Protein AF-A0A426FFB3-F1 (afdb_monomer_lite)

Organism: Bibersteinia trehalosi (NCBI:txid47735)

InterPro domains:
  IPR011846 Cyd operon protein YbgE [PF09600] (14-89)
  IPR011846 Cyd operon protein YbgE [TIGR02112] (2-92)

Radius of gyration: 13.74 Å; chains: 1; bounding box: 34×23×37 Å

pLDDT: mean 95.34, std 4.67, range [70.81, 98.75]

Structure (mmCIF, N/CA/C/O backbone):
data_AF-A0A426FFB3-F1
#
_entry.id   AF-A0A426FFB3-F1
#
loop_
_atom_site.group_PDB
_atom_site.id
_atom_site.type_symbol
_atom_site.label_atom_id
_atom_site.label_alt_id
_atom_site.label_comp_id
_atom_site.label_asym_id
_atom_site.label_entity_id
_atom_site.label_seq_id
_atom_site.pdbx_PDB_ins_code
_atom_site.Cartn_x
_atom_site.Cartn_y
_atom_site.Cartn_z
_atom_site.occupancy
_atom_site.B_iso_or_equiv
_atom_site.auth_seq_id
_atom_site.auth_comp_id
_atom_site.auth_asym_id
_atom_site.auth_atom_id
_atom_site.pdbx_PDB_model_num
ATOM 1 N N . MET A 1 1 ? -8.889 -9.501 18.709 1.00 70.81 1 MET A N 1
ATOM 2 C CA . MET A 1 1 ? -7.492 -9.145 18.348 1.00 70.81 1 MET A CA 1
ATOM 3 C C . MET A 1 1 ? -7.395 -8.215 17.140 1.00 70.81 1 MET A C 1
ATOM 5 O O . MET A 1 1 ? -6.808 -7.152 17.290 1.00 70.81 1 MET A O 1
ATOM 9 N N . ILE A 1 2 ? -8.011 -8.529 15.989 1.00 80.44 2 ILE A N 1
ATOM 10 C CA . ILE A 1 2 ? -7.905 -7.699 14.766 1.00 80.44 2 ILE A CA 1
ATOM 11 C C . ILE A 1 2 ? -8.317 -6.226 14.965 1.00 80.44 2 ILE A C 1
ATOM 13 O O . ILE A 1 2 ? -7.689 -5.329 14.418 1.00 80.44 2 ILE A O 1
ATOM 17 N N . HIS A 1 3 ? -9.313 -5.957 15.819 1.00 80.25 3 HIS A N 1
ATOM 18 C CA . HIS A 1 3 ? -9.731 -4.593 16.170 1.00 80.25 3 HIS A CA 1
ATOM 19 C C . HIS A 1 3 ? -8.620 -3.777 16.844 1.00 80.25 3 HIS A C 1
ATOM 21 O O . HIS A 1 3 ? -8.466 -2.599 16.538 1.00 80.25 3 HIS A O 1
ATOM 27 N N . SER A 1 4 ? -7.846 -4.399 17.738 1.00 83.94 4 SER A N 1
ATOM 28 C CA . SER A 1 4 ? -6.746 -3.734 18.441 1.00 83.94 4 SER A CA 1
ATOM 29 C C . SER A 1 4 ? -5.619 -3.397 17.466 1.00 83.94 4 SER A C 1
ATOM 31 O O . SER A 1 4 ? -5.238 -2.235 17.367 1.00 83.94 4 SER A O 1
ATOM 33 N N . LEU A 1 5 ? -5.184 -4.369 16.656 1.00 85.19 5 LEU A N 1
ATOM 34 C CA . LEU A 1 5 ? -4.134 -4.169 15.654 1.00 85.19 5 LEU A CA 1
ATOM 35 C C . LEU A 1 5 ? -4.516 -3.098 14.623 1.00 85.19 5 LEU A C 1
ATOM 37 O O . LEU A 1 5 ? -3.734 -2.188 14.353 1.00 85.19 5 LEU A O 1
ATOM 41 N N . TYR A 1 6 ? -5.746 -3.160 14.103 1.00 84.81 6 TYR A N 1
ATOM 42 C CA . TYR A 1 6 ? -6.264 -2.154 13.179 1.00 84.81 6 TYR A CA 1
ATOM 43 C C . TYR A 1 6 ? -6.242 -0.758 13.820 1.00 84.81 6 TYR A C 1
ATOM 45 O O . TYR A 1 6 ? -5.712 0.185 13.234 1.00 84.81 6 TYR A O 1
ATOM 53 N N . ASN A 1 7 ? -6.712 -0.619 15.062 1.00 85.94 7 ASN A N 1
ATOM 54 C CA . ASN A 1 7 ? -6.701 0.663 15.770 1.00 85.94 7 ASN A CA 1
ATOM 55 C C . ASN A 1 7 ? -5.282 1.172 16.081 1.00 85.94 7 ASN A C 1
ATOM 57 O O . ASN A 1 7 ? -5.049 2.376 16.000 1.00 85.94 7 ASN A O 1
ATOM 61 N N . MET A 1 8 ? -4.317 0.291 16.369 1.00 90.50 8 MET A N 1
ATOM 62 C CA . MET A 1 8 ? -2.912 0.672 16.579 1.00 90.50 8 MET A CA 1
ATOM 63 C C . MET A 1 8 ? -2.291 1.311 15.334 1.00 90.50 8 MET A C 1
ATOM 65 O O . MET A 1 8 ? -1.471 2.223 15.458 1.00 90.50 8 MET A O 1
ATOM 69 N N . THR A 1 9 ? -2.703 0.866 14.144 1.00 90.31 9 THR A N 1
ATOM 70 C CA . THR A 1 9 ? -2.238 1.438 12.874 1.00 90.31 9 THR A CA 1
ATOM 71 C C . THR A 1 9 ? -2.923 2.746 12.482 1.00 90.31 9 THR A C 1
ATOM 73 O O . THR A 1 9 ? -2.373 3.489 11.677 1.00 90.31 9 THR A O 1
ATOM 76 N N . ARG A 1 10 ? -4.056 3.105 13.100 1.00 89.75 10 ARG A N 1
ATOM 77 C CA . ARG A 1 10 ? -4.871 4.283 12.738 1.00 89.75 10 ARG A CA 1
ATOM 78 C C . ARG A 1 10 ? -4.347 5.636 13.244 1.00 89.75 10 ARG A C 1
ATOM 80 O O . ARG A 1 10 ? -5.105 6.607 13.303 1.00 89.75 10 ARG A O 1
ATOM 87 N N . LYS A 1 11 ? -3.067 5.744 13.597 1.00 94.12 11 LYS A N 1
ATOM 88 C CA . LYS A 1 11 ? -2.471 7.016 14.043 1.00 94.12 11 LYS A CA 1
ATOM 89 C C . LYS A 1 11 ? -2.410 8.008 12.879 1.00 94.12 11 LYS A C 1
ATOM 91 O O . LYS A 1 11 ? -2.127 7.612 11.753 1.00 94.12 11 LYS A O 1
ATOM 96 N N . GLY A 1 12 ? -2.635 9.298 13.144 1.00 94.31 12 GLY A N 1
ATOM 97 C CA . GLY A 1 12 ? -2.682 10.330 12.096 1.00 94.31 12 GLY A CA 1
ATOM 98 C C . GLY A 1 12 ? -1.438 10.348 11.198 1.00 94.31 12 GLY A C 1
ATOM 99 O O . GLY A 1 12 ? -1.558 10.340 9.977 1.00 94.31 12 GLY A O 1
ATOM 100 N N . TRP A 1 13 ? -0.247 10.250 11.794 1.00 96.25 13 TRP A N 1
ATOM 101 C CA . TRP A 1 13 ? 1.015 10.198 11.050 1.00 96.25 13 TRP A CA 1
ATOM 102 C C . TRP A 1 13 ? 1.175 8.921 10.209 1.00 96.25 13 TRP A C 1
ATOM 104 O O . TRP A 1 13 ? 1.737 8.978 9.121 1.00 96.25 13 TRP A O 1
ATOM 114 N N . LEU A 1 14 ? 0.633 7.780 10.658 1.00 97.00 14 LEU A N 1
ATOM 115 C CA . LEU A 1 14 ? 0.630 6.541 9.872 1.00 97.00 14 LEU A CA 1
ATOM 116 C C . LEU A 1 14 ? -0.318 6.645 8.675 1.00 97.00 14 LEU A C 1
ATOM 118 O O . LEU A 1 14 ? -0.015 6.119 7.611 1.00 97.00 14 LEU A O 1
ATOM 122 N N . LYS A 1 15 ? -1.451 7.339 8.809 1.00 97.25 15 LYS A N 1
ATOM 123 C CA . LYS A 1 15 ? -2.329 7.612 7.661 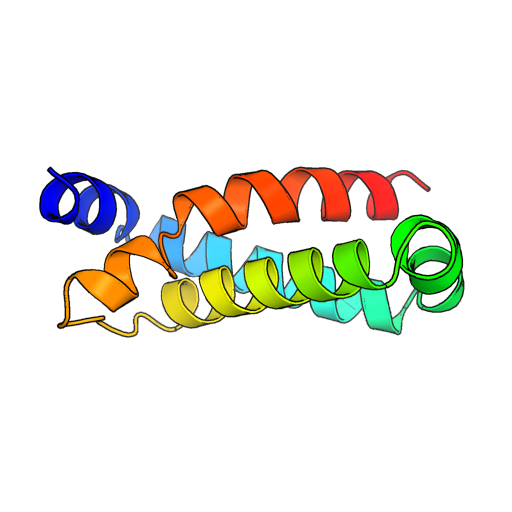1.00 97.25 15 LYS A CA 1
ATOM 124 C C . LYS A 1 15 ? -1.604 8.468 6.621 1.00 97.25 15 LYS A C 1
ATOM 126 O O . LYS A 1 15 ? -1.563 8.097 5.451 1.00 97.25 15 LYS A O 1
ATOM 131 N N . ALA A 1 16 ? -0.956 9.549 7.059 1.00 98.00 16 ALA A N 1
ATOM 132 C CA . ALA A 1 16 ? -0.154 10.394 6.176 1.00 98.00 16 ALA A CA 1
ATOM 133 C C . ALA A 1 16 ? 0.957 9.594 5.473 1.00 98.00 16 ALA A C 1
ATOM 135 O O . ALA A 1 16 ? 1.080 9.661 4.253 1.00 98.00 16 ALA A O 1
ATOM 136 N N . LEU A 1 17 ? 1.698 8.764 6.217 1.00 98.31 17 LEU A N 1
ATOM 137 C CA . LEU A 1 17 ? 2.728 7.888 5.654 1.00 98.31 17 LEU A CA 1
ATOM 138 C C . LEU A 1 17 ? 2.159 6.929 4.600 1.00 98.31 17 LEU A C 1
ATOM 140 O O . LEU A 1 17 ? 2.735 6.796 3.525 1.00 98.31 17 LEU A O 1
ATOM 144 N N . SER A 1 18 ? 1.020 6.288 4.876 1.00 98.50 18 SER A N 1
ATOM 145 C CA . SER A 1 18 ? 0.364 5.401 3.904 1.00 98.50 18 SER A CA 1
ATOM 146 C C . SER A 1 18 ? 0.010 6.131 2.613 1.00 98.50 18 SER A C 1
ATOM 148 O O . SER A 1 18 ? 0.263 5.619 1.525 1.00 98.50 18 SER A O 1
ATOM 150 N N . PHE A 1 19 ? -0.533 7.345 2.731 1.00 98.56 19 PHE A N 1
ATOM 151 C CA . PHE A 1 19 ? -0.896 8.153 1.573 1.00 98.56 19 PHE A CA 1
ATOM 152 C C . PHE A 1 19 ? 0.334 8.543 0.742 1.00 98.56 19 PHE A C 1
ATOM 154 O O . PHE A 1 19 ? 0.304 8.433 -0.485 1.00 98.56 19 PHE A O 1
ATOM 161 N N . ILE A 1 20 ? 1.427 8.940 1.404 1.00 98.56 20 ILE A N 1
ATOM 162 C CA . ILE A 1 20 ? 2.700 9.280 0.753 1.00 98.56 20 ILE A CA 1
ATOM 163 C C . ILE A 1 20 ? 3.266 8.067 0.013 1.00 98.56 20 ILE A C 1
ATOM 165 O O . ILE A 1 20 ? 3.596 8.185 -1.161 1.00 98.56 20 ILE A O 1
ATOM 169 N N . LEU A 1 21 ? 3.341 6.899 0.657 1.00 98.69 21 LEU A N 1
ATOM 170 C CA . LEU A 1 21 ? 3.910 5.692 0.046 1.00 98.69 21 LEU A CA 1
ATOM 171 C C . LEU A 1 21 ? 3.102 5.209 -1.164 1.00 98.69 21 LEU A C 1
ATOM 173 O O . LEU A 1 21 ? 3.684 4.900 -2.202 1.00 98.69 21 LEU A O 1
ATOM 177 N N . ALA A 1 22 ? 1.770 5.174 -1.058 1.00 98.69 22 ALA A N 1
ATOM 178 C CA . ALA A 1 22 ? 0.908 4.783 -2.173 1.00 98.69 22 ALA A CA 1
ATOM 179 C C . ALA A 1 22 ? 1.051 5.745 -3.362 1.00 98.69 22 ALA A C 1
ATOM 181 O O . ALA A 1 22 ? 1.196 5.311 -4.505 1.00 98.69 22 ALA A O 1
ATOM 182 N N . SER A 1 23 ? 1.090 7.050 -3.089 1.00 98.69 23 SER A N 1
ATOM 183 C CA . SER A 1 23 ? 1.257 8.076 -4.123 1.00 98.69 23 SER A CA 1
ATOM 184 C C . SER A 1 23 ? 2.659 8.054 -4.741 1.00 98.69 23 SER A C 1
ATOM 186 O O . SER A 1 23 ? 2.794 8.203 -5.951 1.00 98.69 23 SER A O 1
ATOM 188 N N . ALA A 1 24 ? 3.701 7.800 -3.945 1.00 98.56 24 ALA A N 1
ATOM 189 C CA . ALA A 1 24 ? 5.065 7.632 -4.438 1.00 98.56 24 ALA A CA 1
ATOM 190 C C . ALA A 1 24 ? 5.176 6.422 -5.374 1.00 98.56 24 ALA A C 1
ATOM 192 O O . ALA A 1 24 ? 5.737 6.547 -6.459 1.00 98.56 24 ALA A O 1
ATOM 193 N N . MET A 1 25 ? 4.583 5.278 -5.010 1.00 98.56 25 MET A N 1
ATOM 194 C CA . MET A 1 25 ? 4.542 4.115 -5.900 1.00 98.56 25 MET A CA 1
ATOM 195 C C . MET A 1 25 ? 3.780 4.413 -7.192 1.00 98.56 25 MET A C 1
ATOM 197 O O . MET A 1 25 ? 4.252 4.059 -8.267 1.00 98.56 25 MET A O 1
ATOM 201 N N . PHE A 1 26 ? 2.642 5.108 -7.111 1.00 98.62 26 PHE A N 1
ATOM 202 C CA . PHE A 1 26 ? 1.895 5.527 -8.297 1.00 98.62 26 PHE A CA 1
ATOM 203 C C . PHE A 1 26 ? 2.759 6.367 -9.248 1.00 98.62 26 PHE A C 1
ATOM 205 O O . PHE A 1 26 ? 2.856 6.053 -10.432 1.00 98.62 26 PHE A O 1
ATOM 212 N N . VAL A 1 27 ? 3.446 7.385 -8.723 1.00 98.50 27 VAL A N 1
ATOM 213 C CA . VAL A 1 27 ? 4.369 8.218 -9.508 1.00 98.50 27 VAL A CA 1
ATOM 214 C C . VAL A 1 27 ? 5.500 7.374 -10.104 1.00 98.50 27 VAL A C 1
ATOM 216 O O . VAL A 1 27 ? 5.807 7.522 -11.283 1.00 98.50 27 VAL A O 1
ATOM 219 N N . MET A 1 28 ? 6.081 6.448 -9.339 1.00 98.00 28 MET A N 1
ATOM 220 C CA . MET A 1 28 ? 7.146 5.564 -9.824 1.00 98.00 28 MET A CA 1
ATOM 221 C C . MET A 1 28 ? 6.683 4.636 -10.950 1.00 98.00 28 MET A C 1
ATOM 223 O O . MET A 1 28 ? 7.417 4.469 -11.918 1.00 98.00 28 MET A O 1
ATOM 227 N N . ILE A 1 29 ? 5.471 4.078 -10.877 1.00 98.00 29 ILE A N 1
ATOM 228 C CA . ILE A 1 29 ? 4.901 3.259 -11.960 1.00 98.00 29 ILE A CA 1
ATOM 229 C C . ILE A 1 29 ? 4.752 4.087 -13.243 1.00 98.00 29 ILE A C 1
ATOM 231 O O . ILE A 1 29 ? 5.010 3.571 -14.326 1.00 98.00 29 ILE A O 1
ATOM 235 N N . LEU A 1 30 ? 4.377 5.366 -13.144 1.00 97.94 30 LEU A N 1
ATOM 236 C CA . LEU A 1 30 ? 4.266 6.245 -14.313 1.00 97.94 30 LEU A CA 1
ATOM 237 C C . LEU A 1 30 ? 5.635 6.637 -14.885 1.00 97.94 30 LEU A C 1
ATOM 239 O O . LEU A 1 30 ? 5.827 6.581 -16.098 1.00 97.94 30 LEU A O 1
ATOM 243 N N . LEU A 1 31 ? 6.587 7.020 -14.030 1.00 97.81 31 LEU A N 1
ATOM 244 C CA . LEU A 1 31 ? 7.911 7.492 -14.455 1.00 97.81 31 LEU A CA 1
ATOM 245 C C . LEU A 1 31 ? 8.846 6.361 -14.901 1.00 97.81 31 LEU A C 1
ATOM 247 O O . LEU A 1 31 ? 9.696 6.572 -15.761 1.00 97.81 31 LEU A O 1
ATOM 251 N N . LYS A 1 32 ? 8.705 5.167 -14.318 1.00 96.75 32 LYS A N 1
ATOM 252 C CA . LYS A 1 32 ? 9.538 3.983 -14.573 1.00 96.75 32 LYS A CA 1
ATOM 253 C C . LYS A 1 32 ? 8.692 2.799 -15.054 1.00 96.75 32 LYS A C 1
ATOM 255 O O . LYS A 1 32 ? 8.905 1.663 -14.634 1.00 96.75 32 LYS A O 1
ATOM 260 N N . SER A 1 33 ? 7.724 3.055 -15.933 1.00 96.69 33 SER A N 1
ATOM 261 C CA . SER A 1 33 ? 6.749 2.057 -16.399 1.00 96.69 33 SER A CA 1
ATOM 262 C C . SER A 1 33 ? 7.386 0.825 -17.048 1.00 96.69 33 SER A C 1
ATOM 264 O O . SER A 1 33 ? 6.953 -0.293 -16.774 1.00 96.69 33 SER A O 1
ATOM 266 N N . SER A 1 34 ? 8.450 1.001 -17.839 1.00 97.12 34 SER A N 1
ATOM 267 C CA . SER A 1 34 ? 9.204 -0.103 -18.448 1.00 97.12 34 SER A CA 1
ATOM 268 C C . SER A 1 34 ? 9.897 -0.981 -17.403 1.00 97.12 34 SER A C 1
ATOM 270 O O . SER A 1 34 ? 9.778 -2.202 -17.454 1.00 97.12 34 SER A O 1
ATOM 272 N N . LEU A 1 35 ? 10.558 -0.374 -16.413 1.00 96.44 35 LEU A N 1
ATOM 273 C CA . LEU A 1 35 ? 11.200 -1.102 -15.314 1.00 96.44 35 LEU A CA 1
ATOM 274 C C . LEU A 1 35 ? 10.162 -1.823 -14.449 1.00 96.44 35 LEU A C 1
ATOM 276 O O . LEU A 1 35 ? 10.354 -2.982 -14.090 1.00 96.44 35 LEU A O 1
ATOM 280 N N . PHE A 1 36 ? 9.032 -1.178 -14.154 1.00 97.44 36 PHE A N 1
ATOM 281 C CA . PHE A 1 36 ? 7.945 -1.825 -13.426 1.00 97.44 36 PHE A CA 1
ATOM 282 C C . PHE A 1 36 ? 7.389 -3.037 -14.191 1.00 97.44 36 PHE A C 1
ATOM 284 O O . PHE A 1 36 ? 7.226 -4.112 -13.614 1.00 97.44 36 PHE A O 1
ATOM 291 N N . ALA A 1 37 ? 7.140 -2.895 -15.494 1.00 96.88 37 ALA A N 1
ATOM 292 C CA . ALA A 1 37 ? 6.664 -3.993 -16.329 1.00 96.88 37 ALA A CA 1
ATOM 293 C C . ALA A 1 37 ? 7.670 -5.153 -16.376 1.00 96.88 37 ALA A C 1
ATOM 295 O O . ALA A 1 37 ? 7.266 -6.297 -16.198 1.00 96.88 37 ALA A O 1
ATOM 296 N N . HIS A 1 38 ? 8.964 -4.866 -16.519 1.00 96.31 38 HIS A N 1
ATOM 297 C CA . HIS A 1 38 ? 10.005 -5.889 -16.578 1.00 96.31 38 HIS A CA 1
ATOM 298 C C . HIS A 1 38 ? 10.153 -6.661 -15.255 1.00 96.31 38 HIS A C 1
ATOM 300 O O . HIS A 1 38 ? 10.092 -7.887 -15.229 1.00 96.31 38 HIS A O 1
ATOM 306 N N . TYR A 1 39 ? 10.282 -5.959 -14.125 1.00 95.62 39 TYR A N 1
ATOM 307 C CA . TYR A 1 39 ? 10.578 -6.611 -12.843 1.00 95.62 39 TYR A CA 1
ATOM 308 C C . TYR A 1 39 ? 9.357 -7.174 -12.1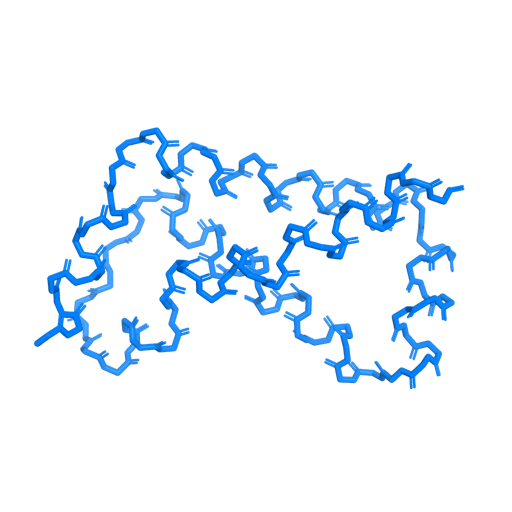13 1.00 95.62 39 TYR A C 1
ATOM 310 O O . TYR A 1 39 ? 9.504 -8.070 -11.284 1.00 95.62 39 TYR A O 1
ATOM 318 N N . PHE A 1 40 ? 8.156 -6.665 -12.393 1.00 95.88 40 PHE A N 1
ATOM 319 C CA . PHE A 1 40 ? 6.930 -7.141 -11.750 1.00 95.88 40 PHE A CA 1
ATOM 320 C C . PHE A 1 40 ? 6.020 -7.859 -12.746 1.00 95.88 40 PHE A C 1
ATOM 322 O O . PHE A 1 40 ? 5.565 -8.961 -12.459 1.00 95.88 40 PHE A O 1
ATOM 329 N N . GLY A 1 41 ? 5.767 -7.264 -13.913 1.00 94.75 41 GLY A N 1
ATOM 330 C CA . GLY A 1 41 ? 4.827 -7.786 -14.910 1.00 94.75 41 GLY A CA 1
ATOM 331 C C . GLY A 1 41 ? 5.301 -9.051 -15.622 1.00 94.75 41 GLY A C 1
ATOM 332 O O . GLY A 1 41 ? 4.573 -10.042 -15.634 1.00 94.75 41 GLY A O 1
ATOM 333 N N . GLU A 1 42 ? 6.509 -9.032 -16.188 1.00 95.12 42 GLU A N 1
ATOM 334 C CA . GLU A 1 42 ? 7.078 -10.171 -16.923 1.00 95.12 42 GLU A CA 1
ATOM 335 C C . GLU A 1 42 ? 7.413 -11.342 -15.995 1.00 95.12 42 GLU A C 1
ATOM 337 O O . GLU A 1 42 ? 7.252 -12.497 -16.382 1.00 95.12 42 GLU A O 1
ATOM 342 N N . VAL A 1 43 ? 7.811 -11.055 -14.749 1.00 93.06 43 VAL A N 1
ATOM 343 C CA . VAL A 1 43 ? 8.036 -12.088 -13.727 1.00 93.06 43 VAL A CA 1
ATOM 344 C C . VAL A 1 43 ? 6.725 -12.791 -13.375 1.00 93.06 43 VAL A C 1
ATOM 346 O O . VAL A 1 43 ? 6.667 -14.021 -13.351 1.00 93.06 43 VAL A O 1
ATOM 349 N N . SER A 1 44 ? 5.663 -12.034 -13.074 1.00 94.88 44 SER A N 1
ATOM 350 C CA . SER A 1 44 ? 4.327 -12.593 -12.869 1.00 94.88 44 SER A CA 1
ATOM 351 C C . SER A 1 44 ? 3.242 -11.509 -12.846 1.00 94.88 44 SER A C 1
ATOM 353 O O . SER A 1 44 ? 3.295 -10.614 -12.000 1.00 94.88 44 SER A O 1
ATOM 355 N N . PRO A 1 45 ? 2.145 -11.650 -13.612 1.00 93.38 45 PRO A N 1
ATOM 356 C CA . PRO A 1 45 ? 0.989 -10.756 -13.500 1.00 93.38 45 PRO A CA 1
ATOM 357 C C . PRO A 1 45 ? 0.410 -10.662 -12.077 1.00 93.38 45 PRO A C 1
ATOM 359 O O . PRO A 1 45 ? -0.158 -9.637 -11.698 1.00 93.38 45 PRO A O 1
ATOM 362 N N . LEU A 1 46 ? 0.583 -11.704 -11.254 1.00 96.44 46 LEU A N 1
ATOM 363 C CA . LEU A 1 46 ? 0.144 -11.696 -9.857 1.00 96.44 46 LEU A CA 1
ATOM 364 C C . LEU A 1 46 ? 0.935 -10.701 -9.000 1.00 96.44 46 LEU A C 1
ATOM 366 O O . LEU A 1 46 ? 0.352 -10.106 -8.096 1.00 96.44 46 LEU A O 1
ATOM 370 N N . LEU A 1 47 ? 2.221 -10.464 -9.286 1.00 95.94 47 LEU A N 1
ATOM 371 C CA . LEU A 1 47 ? 3.021 -9.468 -8.561 1.00 95.94 47 LEU A CA 1
ATOM 372 C C . LEU A 1 47 ? 2.478 -8.058 -8.785 1.00 95.94 47 LEU A C 1
ATOM 374 O O . LEU A 1 47 ? 2.373 -7.281 -7.838 1.00 95.94 47 LEU A O 1
ATOM 378 N N . VAL A 1 48 ? 2.055 -7.750 -10.012 1.00 97.62 48 VAL A N 1
ATOM 379 C CA . VAL A 1 48 ? 1.413 -6.471 -10.341 1.00 97.62 48 VAL A CA 1
ATOM 380 C C . VAL A 1 48 ? 0.114 -6.300 -9.550 1.00 97.62 48 VAL A C 1
ATOM 382 O O . VAL A 1 48 ? -0.102 -5.256 -8.935 1.00 97.62 48 VAL A O 1
ATOM 385 N N . ILE A 1 49 ? -0.722 -7.342 -9.493 1.00 98.25 49 ILE A N 1
ATOM 386 C CA . ILE A 1 49 ? -1.969 -7.328 -8.711 1.00 98.25 49 ILE A CA 1
ATOM 387 C C . ILE A 1 49 ? -1.679 -7.131 -7.217 1.00 98.25 49 ILE A C 1
ATOM 389 O O . ILE A 1 49 ? -2.349 -6.331 -6.567 1.00 98.25 49 ILE A O 1
ATOM 393 N N . ILE A 1 50 ? -0.666 -7.810 -6.673 1.00 98.19 50 ILE A N 1
ATOM 394 C CA . ILE A 1 50 ? -0.250 -7.690 -5.268 1.00 98.19 50 ILE A CA 1
ATOM 395 C C . ILE A 1 50 ? 0.221 -6.264 -4.947 1.00 98.19 50 ILE A C 1
ATOM 397 O O . ILE A 1 50 ? -0.153 -5.716 -3.907 1.00 98.19 50 ILE A O 1
ATOM 401 N N . VAL A 1 51 ? 0.983 -5.633 -5.843 1.00 98.31 51 VAL A N 1
ATOM 402 C CA . VAL A 1 51 ? 1.411 -4.233 -5.700 1.00 98.31 51 VAL A CA 1
ATOM 403 C C . VAL A 1 51 ? 0.206 -3.293 -5.690 1.00 98.31 51 VAL A C 1
ATOM 405 O O . VAL A 1 51 ? 0.074 -2.486 -4.769 1.00 98.31 51 VAL A O 1
ATOM 408 N N . PHE A 1 52 ? -0.706 -3.410 -6.660 1.00 98.56 52 PHE A N 1
ATOM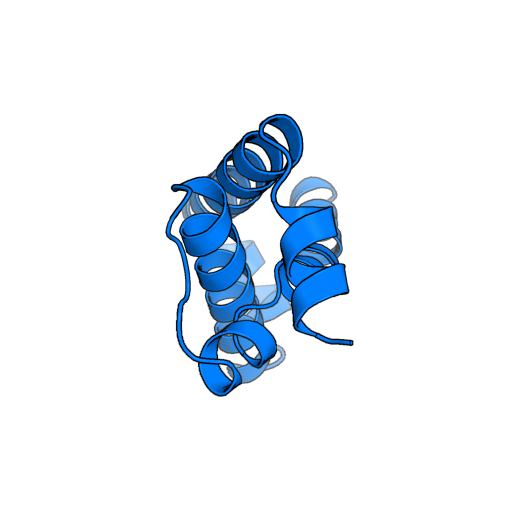 409 C CA . PHE A 1 52 ? -1.904 -2.565 -6.703 1.00 98.56 52 PHE A CA 1
ATOM 410 C C . PHE A 1 52 ? -2.817 -2.786 -5.497 1.00 98.56 52 PHE A C 1
ATOM 412 O O . PHE A 1 52 ? -3.381 -1.832 -4.963 1.00 98.56 52 PHE A O 1
ATOM 419 N N . TYR A 1 53 ? -2.925 -4.022 -5.020 1.00 98.69 53 TYR A N 1
ATOM 420 C CA . TYR A 1 53 ? -3.645 -4.338 -3.797 1.00 98.69 53 TYR A CA 1
ATOM 421 C C . TYR A 1 53 ? -3.025 -3.644 -2.577 1.00 98.69 53 TYR A C 1
ATOM 423 O O . TYR A 1 53 ? -3.740 -3.010 -1.800 1.00 98.69 53 TYR A O 1
ATOM 431 N N . ALA A 1 54 ? -1.698 -3.673 -2.436 1.00 98.75 54 ALA A N 1
ATOM 432 C CA . ALA A 1 54 ? -0.997 -2.953 -1.375 1.00 98.75 54 ALA A CA 1
ATOM 433 C C . ALA A 1 54 ? -1.188 -1.430 -1.475 1.00 98.75 54 ALA A C 1
ATOM 435 O O . ALA A 1 54 ? -1.434 -0.778 -0.458 1.00 98.75 54 ALA A O 1
ATOM 436 N N . MET A 1 55 ? -1.157 -0.866 -2.688 1.00 98.69 55 MET A N 1
ATOM 437 C CA . MET A 1 55 ? -1.483 0.547 -2.918 1.00 98.69 55 MET A CA 1
ATOM 438 C C . MET A 1 55 ? -2.913 0.871 -2.477 1.00 98.69 55 MET A C 1
ATOM 440 O O . MET A 1 55 ? -3.121 1.849 -1.762 1.00 98.69 55 MET A O 1
ATOM 444 N N . ALA A 1 56 ? -3.889 0.034 -2.836 1.00 98.62 56 ALA A N 1
ATOM 445 C CA . ALA A 1 56 ? -5.280 0.210 -2.429 1.00 98.62 56 ALA A CA 1
ATOM 446 C C . ALA A 1 56 ? -5.432 0.179 -0.900 1.00 98.62 56 ALA A C 1
ATOM 448 O O . ALA A 1 56 ? -6.079 1.064 -0.340 1.00 98.62 56 ALA A O 1
ATOM 449 N N . ILE A 1 57 ? -4.785 -0.771 -0.209 1.00 98.50 57 ILE A N 1
ATOM 450 C CA . ILE A 1 57 ? -4.752 -0.819 1.263 1.00 98.50 57 ILE A CA 1
ATOM 451 C C . ILE A 1 57 ? -4.252 0.513 1.832 1.00 98.50 57 ILE A C 1
ATOM 453 O O . ILE A 1 57 ? -4.890 1.089 2.719 1.00 98.50 57 ILE A O 1
ATOM 457 N N . LEU A 1 58 ? -3.116 1.009 1.336 1.00 98.62 58 LEU A N 1
ATOM 458 C CA . LEU A 1 58 ? -2.484 2.211 1.871 1.00 98.62 58 LEU A CA 1
ATOM 459 C C . LEU A 1 58 ? -3.240 3.500 1.512 1.00 98.62 58 LEU A C 1
ATOM 461 O O . LEU A 1 58 ? -3.304 4.397 2.350 1.00 98.62 58 LEU A O 1
ATOM 465 N N . TRP A 1 59 ? -3.891 3.602 0.352 1.00 98.56 59 TRP A N 1
ATOM 466 C CA . TRP A 1 59 ? -4.781 4.732 0.056 1.00 98.56 59 TRP A CA 1
ATOM 467 C C . TRP A 1 59 ? -6.056 4.707 0.896 1.00 98.56 59 TRP A C 1
ATOM 469 O O . TRP A 1 59 ? -6.431 5.742 1.451 1.00 98.56 59 TRP A O 1
ATOM 479 N N . ILE A 1 60 ? -6.696 3.544 1.065 1.00 97.81 60 ILE A N 1
ATOM 480 C CA . ILE A 1 60 ? -7.860 3.401 1.953 1.00 97.81 60 ILE A CA 1
ATOM 481 C C . ILE A 1 60 ? -7.473 3.829 3.369 1.00 97.81 60 ILE A C 1
ATOM 483 O O . ILE A 1 60 ? -8.147 4.667 3.968 1.00 97.81 60 ILE A O 1
ATOM 487 N N . HIS A 1 61 ? -6.351 3.330 3.887 1.00 97.56 61 HIS A N 1
ATOM 488 C CA . HIS A 1 61 ? -5.859 3.729 5.200 1.00 97.56 61 HIS A CA 1
ATOM 489 C C . HIS A 1 61 ? -5.509 5.226 5.270 1.00 97.56 61 HIS A C 1
ATOM 491 O O . HIS A 1 61 ? -5.913 5.916 6.210 1.00 97.56 61 HIS A O 1
ATOM 497 N N . GLY A 1 62 ? -4.796 5.738 4.266 1.00 97.81 62 GLY A N 1
ATOM 498 C CA . GLY A 1 62 ? -4.306 7.112 4.208 1.00 97.81 62 GLY A CA 1
ATOM 499 C C . GLY A 1 62 ? -5.401 8.164 4.060 1.00 97.81 62 GLY A C 1
ATOM 500 O O . GLY A 1 62 ? -5.300 9.227 4.665 1.00 97.81 62 GLY A O 1
ATOM 501 N N . SER A 1 63 ? -6.496 7.837 3.368 1.00 96.69 63 SER A N 1
ATOM 502 C CA . SER A 1 63 ? -7.700 8.681 3.285 1.00 96.69 63 SER A CA 1
ATOM 503 C C . SER A 1 63 ? -8.406 8.864 4.634 1.00 96.69 63 SER A C 1
ATOM 505 O O . SER A 1 63 ? -9.257 9.734 4.793 1.00 96.69 63 SER A O 1
ATOM 507 N N . GLY A 1 64 ? -8.073 8.027 5.622 1.00 93.56 64 GLY A N 1
ATOM 508 C CA . GLY A 1 64 ? -8.726 8.006 6.922 1.00 93.56 64 GLY A CA 1
ATOM 509 C C . GLY A 1 64 ? -10.044 7.236 6.953 1.00 93.56 64 GLY A C 1
ATOM 510 O O . GLY A 1 64 ? -10.668 7.224 8.019 1.00 93.56 64 GLY A O 1
ATOM 511 N N . PHE A 1 65 ? -10.421 6.567 5.856 1.00 93.81 65 PHE A N 1
ATOM 512 C CA . PHE A 1 65 ? -11.626 5.747 5.752 1.00 93.81 65 PHE A CA 1
ATOM 513 C C . PHE A 1 65 ? -11.727 4.720 6.889 1.00 93.81 65 PHE A C 1
ATOM 515 O O . PHE A 1 65 ? -10.785 3.981 7.189 1.00 93.81 65 PHE A O 1
ATOM 522 N N . GLU A 1 66 ? -12.894 4.670 7.535 1.00 91.50 66 GLU A N 1
ATOM 523 C CA . GLU A 1 66 ? -13.151 3.765 8.651 1.00 91.50 66 GLU A CA 1
ATOM 524 C C . GLU A 1 66 ? -13.868 2.499 8.194 1.00 91.50 66 GLU A C 1
ATOM 526 O O . GLU A 1 66 ? -15.073 2.488 7.939 1.00 91.50 66 GLU A O 1
ATOM 531 N N . ILE A 1 67 ? -13.141 1.385 8.168 1.00 92.88 67 ILE A N 1
ATOM 532 C CA . ILE A 1 67 ? -13.734 0.095 7.835 1.00 92.88 67 ILE A CA 1
ATOM 533 C C . ILE A 1 67 ? -14.521 -0.423 9.042 1.00 92.88 67 ILE A C 1
ATOM 535 O O . ILE A 1 67 ? -13.955 -0.695 10.104 1.00 92.88 67 ILE A O 1
ATOM 539 N N . LYS A 1 68 ? -15.837 -0.589 8.897 1.00 91.69 68 LYS A N 1
ATOM 540 C CA . LYS A 1 68 ? -16.708 -1.061 9.989 1.00 91.69 68 LYS A CA 1
ATOM 541 C C . LYS A 1 68 ? -16.710 -2.584 10.133 1.00 91.69 68 LYS A C 1
ATOM 543 O O . LYS A 1 68 ? -16.577 -3.087 11.243 1.00 91.69 68 LYS A O 1
ATOM 548 N N . ALA A 1 69 ? -16.807 -3.308 9.022 1.00 93.75 69 ALA A N 1
ATOM 549 C CA . ALA A 1 69 ? -16.926 -4.763 9.022 1.00 93.75 69 ALA A CA 1
ATOM 550 C C . ALA A 1 69 ? -15.576 -5.476 9.222 1.00 93.75 69 ALA A C 1
ATOM 552 O O . ALA A 1 69 ? -14.565 -5.120 8.615 1.00 93.75 69 ALA A O 1
ATOM 553 N N . THR A 1 70 ? -15.572 -6.514 10.062 1.00 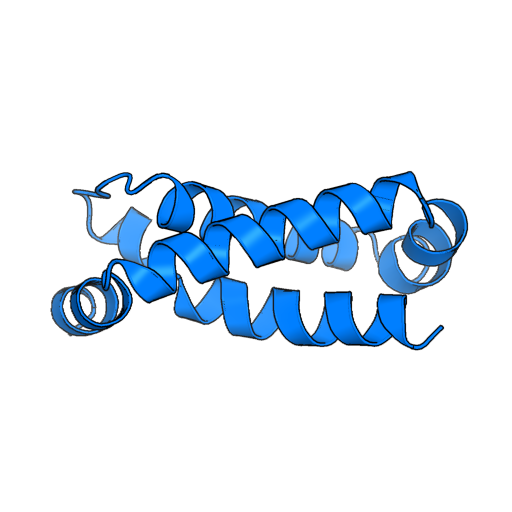92.88 70 THR A N 1
ATOM 554 C CA . THR A 1 70 ? -14.363 -7.235 10.492 1.00 92.88 70 THR A CA 1
ATOM 555 C C . THR A 1 70 ? -13.628 -7.910 9.338 1.00 92.88 70 THR A C 1
ATOM 557 O O . THR A 1 70 ? -12.409 -7.791 9.267 1.00 92.88 70 THR A O 1
ATOM 560 N N . LEU A 1 71 ? -14.351 -8.548 8.408 1.00 94.31 71 LEU A N 1
ATOM 561 C CA . LEU A 1 71 ? -13.762 -9.177 7.218 1.00 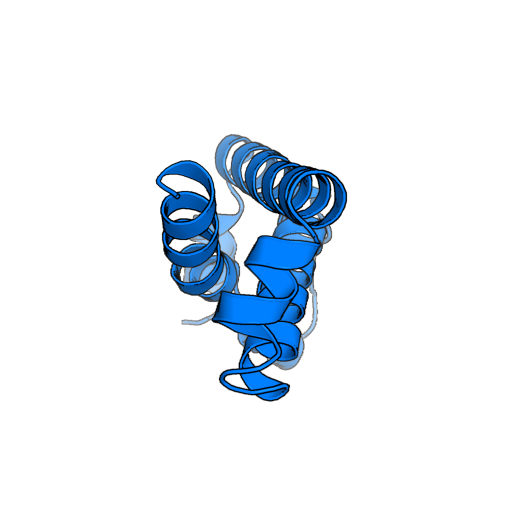94.31 71 LEU A CA 1
ATOM 562 C C . LEU A 1 71 ? -12.918 -8.174 6.420 1.00 94.31 71 LEU A C 1
ATOM 564 O O . LEU A 1 71 ? -11.762 -8.431 6.098 1.00 94.31 71 LEU A O 1
ATOM 568 N N . TRP A 1 72 ? -13.464 -6.983 6.189 1.00 94.88 72 TRP A N 1
ATOM 569 C CA . TRP A 1 72 ? -12.779 -5.935 5.444 1.00 94.88 72 TRP A CA 1
ATOM 570 C C . TRP A 1 72 ? -11.580 -5.347 6.193 1.00 94.88 72 TRP A C 1
ATOM 572 O O . TRP A 1 72 ? -10.635 -4.905 5.551 1.00 94.88 72 TRP A O 1
ATOM 582 N N . ARG A 1 73 ? -11.563 -5.374 7.533 1.00 93.69 73 ARG A N 1
ATOM 583 C CA . ARG A 1 73 ? -10.372 -4.982 8.314 1.00 93.69 73 ARG A CA 1
ATOM 584 C C . ARG A 1 73 ? -9.228 -5.977 8.176 1.00 93.69 73 ARG A C 1
ATOM 586 O O . ARG A 1 73 ? -8.081 -5.573 8.315 1.00 93.69 73 ARG A O 1
ATOM 593 N N . VAL A 1 74 ? -9.540 -7.256 7.958 1.00 93.44 74 VAL A N 1
ATOM 594 C CA . VAL A 1 74 ? -8.537 -8.303 7.719 1.00 93.44 74 VAL A CA 1
ATOM 595 C C . VAL A 1 74 ? -7.950 -8.146 6.323 1.00 93.44 74 VAL A C 1
ATOM 597 O O . VAL A 1 74 ? -6.733 -8.106 6.185 1.00 93.44 74 VAL A O 1
ATOM 600 N N . ILE A 1 75 ? -8.813 -8.004 5.314 1.00 96.06 75 ILE A N 1
ATOM 601 C CA . ILE A 1 75 ? -8.411 -7.797 3.918 1.00 96.06 75 ILE A CA 1
ATOM 602 C C . ILE A 1 75 ? -7.571 -6.513 3.826 1.00 96.06 75 ILE A C 1
ATOM 604 O O . ILE A 1 75 ? -6.395 -6.551 3.478 1.00 96.06 75 ILE A O 1
ATOM 608 N N . PHE A 1 76 ? -8.106 -5.379 4.277 1.00 96.25 76 PHE A N 1
ATOM 609 C CA . PHE A 1 76 ? -7.433 -4.083 4.176 1.00 96.25 76 PHE A CA 1
ATOM 610 C C . PHE A 1 76 ? -6.640 -3.692 5.430 1.00 96.25 76 PHE A C 1
ATOM 612 O O . PHE A 1 76 ? -6.683 -2.543 5.879 1.00 96.25 76 PHE A O 1
ATOM 619 N N . LEU A 1 77 ? -5.920 -4.644 6.026 1.00 96.00 77 LEU A N 1
ATOM 620 C CA . LEU A 1 77 ? -5.080 -4.368 7.188 1.00 96.00 77 LEU A CA 1
ATOM 621 C C . LEU A 1 77 ? -3.847 -3.537 6.765 1.00 96.00 77 LEU A C 1
ATOM 623 O O . LEU A 1 77 ? -3.039 -4.037 5.981 1.00 96.00 77 LEU A O 1
ATOM 627 N N . PRO A 1 78 ? -3.618 -2.321 7.311 1.00 96.75 78 PRO A N 1
ATOM 628 C CA . PRO A 1 78 ? -2.552 -1.428 6.833 1.00 96.75 78 PRO A CA 1
ATOM 629 C C . PRO A 1 78 ? -1.149 -2.041 6.876 1.00 96.75 78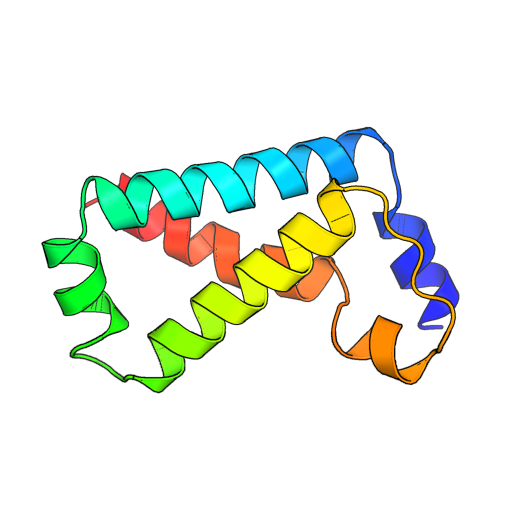 PRO A C 1
ATOM 631 O O . PRO A 1 78 ? -0.327 -1.786 6.002 1.00 96.75 78 PRO A O 1
ATOM 634 N N . VAL A 1 79 ? -0.895 -2.895 7.872 1.00 96.94 79 VAL A N 1
ATOM 635 C CA . VAL A 1 79 ? 0.369 -3.626 8.042 1.00 96.94 79 VAL A CA 1
ATOM 636 C C . VAL A 1 79 ? 0.738 -4.426 6.788 1.00 96.94 79 VAL A C 1
ATOM 638 O O . VAL A 1 79 ? 1.889 -4.390 6.364 1.00 96.94 79 VAL A O 1
ATOM 641 N N . VAL A 1 80 ? -0.237 -5.088 6.156 1.00 97.56 80 VAL A N 1
ATOM 642 C CA . VAL A 1 80 ? -0.027 -5.864 4.922 1.00 97.56 80 VAL A CA 1
ATOM 643 C C . VAL A 1 80 ? 0.407 -4.948 3.778 1.00 97.56 80 VAL A C 1
ATOM 645 O O . VAL A 1 80 ? 1.362 -5.256 3.071 1.00 97.56 80 VAL A O 1
ATOM 648 N N . GLY A 1 81 ? -0.238 -3.784 3.649 1.00 98.19 81 GLY A N 1
ATOM 649 C CA . GLY A 1 81 ? 0.130 -2.779 2.653 1.00 98.19 81 GLY A CA 1
ATOM 650 C C . GLY A 1 81 ? 1.573 -2.300 2.817 1.00 98.19 81 GLY A C 1
ATOM 651 O O . GLY A 1 81 ? 2.307 -2.235 1.837 1.00 98.19 81 GLY A O 1
ATOM 652 N N . TYR A 1 82 ? 2.019 -2.036 4.050 1.00 98.31 82 TYR A N 1
ATOM 653 C CA . TYR A 1 82 ? 3.403 -1.628 4.311 1.00 98.31 82 TYR A CA 1
ATOM 654 C C . TYR A 1 82 ? 4.420 -2.718 3.971 1.00 98.31 82 TYR A C 1
ATOM 656 O O . TYR A 1 82 ? 5.411 -2.427 3.302 1.00 98.31 82 TYR A O 1
ATOM 664 N N . PHE A 1 83 ? 4.175 -3.959 4.402 1.00 98.31 83 PHE A N 1
ATOM 665 C CA . PHE A 1 83 ? 5.095 -5.075 4.160 1.00 98.31 83 PHE A CA 1
ATOM 666 C C . PHE A 1 83 ? 5.309 -5.367 2.677 1.00 98.31 83 PHE A C 1
ATOM 668 O O . PHE A 1 83 ? 6.391 -5.804 2.303 1.00 98.31 83 PHE A O 1
ATOM 675 N N . ILE A 1 84 ? 4.300 -5.119 1.844 1.00 98.38 84 ILE A N 1
ATOM 676 C CA . ILE A 1 84 ? 4.397 -5.315 0.398 1.00 98.38 84 ILE A CA 1
ATOM 677 C C . ILE A 1 84 ? 4.977 -4.067 -0.275 1.00 98.38 84 ILE A C 1
ATOM 679 O O . ILE A 1 84 ? 5.924 -4.166 -1.048 1.00 98.38 84 ILE A O 1
ATOM 683 N N . LEU A 1 85 ? 4.435 -2.878 0.005 1.00 98.38 85 LEU A N 1
ATOM 684 C CA . LEU A 1 85 ? 4.746 -1.696 -0.800 1.00 98.38 85 LEU A CA 1
ATOM 685 C C . LEU A 1 85 ? 6.147 -1.131 -0.532 1.00 98.38 85 LEU A C 1
ATOM 687 O O . LEU A 1 85 ? 6.796 -0.672 -1.467 1.00 98.38 85 LEU A O 1
ATOM 691 N N . ILE A 1 86 ? 6.633 -1.176 0.714 1.00 98.56 86 ILE A N 1
ATOM 692 C CA . ILE A 1 86 ? 7.960 -0.650 1.077 1.00 98.56 86 ILE A CA 1
ATOM 693 C C . ILE A 1 86 ? 9.095 -1.348 0.308 1.00 98.56 86 ILE A C 1
ATOM 695 O O . ILE A 1 86 ? 9.900 -0.630 -0.291 1.00 98.56 86 ILE A O 1
ATOM 699 N N . PRO A 1 87 ? 9.199 -2.694 0.273 1.00 98.06 87 PRO A N 1
ATOM 700 C CA . PRO A 1 87 ? 10.260 -3.352 -0.485 1.00 98.06 87 PRO A CA 1
ATOM 701 C C . PRO A 1 87 ? 10.114 -3.139 -1.995 1.00 98.06 87 PRO A C 1
ATOM 703 O O . PRO A 1 87 ? 11.113 -2.856 -2.649 1.00 98.06 87 PRO A O 1
ATOM 706 N N . CYS A 1 88 ? 8.897 -3.191 -2.552 1.00 97.62 88 CYS A N 1
ATOM 707 C CA . CYS A 1 88 ? 8.686 -2.955 -3.986 1.00 97.62 88 CYS A CA 1
ATOM 708 C C . CYS A 1 88 ? 9.098 -1.537 -4.407 1.00 97.62 88 CYS A C 1
ATOM 710 O O . CYS A 1 88 ? 9.786 -1.363 -5.412 1.00 97.62 88 CYS A O 1
ATOM 712 N N . LEU A 1 89 ? 8.711 -0.530 -3.619 1.00 98.12 89 LEU A N 1
ATOM 713 C CA . LEU A 1 89 ? 9.068 0.861 -3.874 1.00 98.12 89 LEU A CA 1
ATOM 714 C C . LEU A 1 89 ? 10.576 1.084 -3.716 1.00 98.12 89 LEU A C 1
ATOM 716 O O . LEU A 1 89 ? 11.195 1.693 -4.583 1.00 98.12 89 LEU A O 1
ATOM 720 N N . SER A 1 90 ? 11.177 0.551 -2.648 1.00 97.62 90 SER A N 1
ATOM 721 C CA . SER A 1 90 ? 12.628 0.631 -2.419 1.00 97.62 90 SER A CA 1
ATOM 722 C C . SER A 1 90 ? 13.415 0.008 -3.569 1.00 97.62 90 SER A C 1
ATOM 724 O O . SER A 1 90 ? 14.394 0.591 -4.027 1.00 97.62 90 SER A O 1
ATOM 726 N N . TYR A 1 91 ? 12.958 -1.140 -4.074 1.00 96.19 91 TYR A N 1
ATOM 727 C CA . TYR A 1 91 ? 13.585 -1.822 -5.200 1.00 96.19 91 TYR A CA 1
ATOM 728 C C . TYR A 1 91 ? 13.565 -0.961 -6.472 1.00 96.19 91 TYR A C 1
ATOM 730 O O . TYR A 1 91 ? 14.606 -0.754 -7.083 1.00 96.19 91 TYR A O 1
ATOM 738 N N . LEU A 1 92 ? 12.421 -0.363 -6.822 1.00 95.69 92 LEU A N 1
ATOM 739 C CA . LEU A 1 92 ? 12.312 0.535 -7.984 1.00 95.69 92 LEU A CA 1
ATOM 740 C C . LEU A 1 92 ? 13.102 1.841 -7.859 1.00 95.69 92 LEU A C 1
ATOM 742 O O . LEU A 1 92 ? 13.489 2.429 -8.871 1.00 95.69 92 LEU A O 1
ATOM 746 N N . ILE A 1 93 ? 13.271 2.351 -6.639 1.00 95.62 93 ILE A N 1
ATOM 747 C CA . ILE A 1 93 ? 14.075 3.553 -6.388 1.00 95.62 93 ILE A CA 1
ATOM 748 C C . ILE A 1 93 ? 15.560 3.249 -6.595 1.00 95.62 93 ILE A C 1
ATOM 750 O O . ILE A 1 93 ? 16.279 4.111 -7.091 1.00 95.62 93 ILE A O 1
ATOM 754 N N . TRP A 1 94 ? 16.004 2.050 -6.214 1.00 94.50 94 TRP A N 1
ATOM 755 C CA . TRP A 1 94 ? 17.412 1.662 -6.269 1.00 94.50 94 TRP A CA 1
ATOM 756 C C . TRP A 1 94 ? 17.894 1.254 -7.671 1.00 94.50 94 TRP A C 1
ATOM 758 O O . TRP A 1 94 ? 19.084 1.370 -7.949 1.00 94.50 94 TRP A O 1
ATOM 768 N N . LEU A 1 95 ? 16.982 0.802 -8.538 1.00 88.88 95 LEU A N 1
ATOM 769 C CA . LEU A 1 95 ? 17.226 0.532 -9.963 1.00 88.88 95 LEU A CA 1
ATOM 770 C C . LEU A 1 95 ? 17.363 1.817 -10.787 1.00 88.88 95 LEU A C 1
ATOM 772 O O . LEU A 1 95 ? 18.281 1.891 -11.626 1.00 88.88 95 LEU A O 1
#

Foldseek 3Di:
DLVVQLVVCLDLVSLQVLQVLLVLVVVLCVVVVVVCCVPQVVVHPVSVVLLVQLSVLSPCSNVSPDDDDPVVSVSSVNVSSCVSRVVVSVVSVVD

Sequence (95 aa):
MIHSLYNMTRKGWLKALSFILASAMFVMILLKSSLFAHYFGEVSPLLVIIVFYAMAILWIHGSGFEIKATLWRVIFLPVVGYFILIPCLSYLIWL

Secondary structure (DSSP, 8-state):
-HHHHHHHH--HHHHHHHHHHHHHHHHHHHHTHHHHIIIIIIT-HHHHHHHHHHHHHHHHHHTT----SHHHHHHT-HHHHHHHHHHHHHHHHH-